Protein AF-A0A921AVL5-F1 (afdb_monomer_lite)

Secondary structure (DSSP, 8-state):
-EEEEE-GGGHHHHHHHHHHHSTT--EEEEEETTTTEEEEE--GGGHHHHHHHHHHHTTTS-EEEEESSPP-------------------

Foldseek 3Di:
DKKKFFDLVCLVVVVVLLVPPDDCQWDWDDPDSVRSIIDTDGDPVSVVVVVVSVVVVCVVGPMDMDDPPDPPPPPPPPVPPDDDDDDDDD

Sequence (90 aa):
MLLIRIAPGDTGLFRYLLEGGGGHLAMLTVLDPKKALFKLLFSPHQREELFTLLESMGKTVPFDVSDWPVPMERATYAHSSSPAQKECLS

Organism: NCBI:txid1903261

InterPro domains:
  IPR032587 Protein of unknown function DUF4911 [PF16256] (4-61)

Radius of gyration: 20.87 Å; chains: 1; bounding box: 63×52×29 Å

Structure (mmCIF, N/CA/C/O backbone):
data_AF-A0A921AVL5-F1
#
_entry.id   AF-A0A921AVL5-F1
#
loop_
_atom_site.group_PDB
_atom_site.id
_atom_site.type_symbol
_atom_site.label_atom_id
_atom_site.label_alt_id
_atom_site.label_comp_id
_atom_site.label_asym_id
_atom_site.label_entity_id
_atom_site.label_seq_id
_atom_site.pdbx_PDB_ins_code
_atom_site.Cartn_x
_atom_site.Cartn_y
_atom_site.Cartn_z
_atom_site.occupancy
_atom_site.B_iso_or_equiv
_atom_site.auth_seq_id
_atom_site.auth_comp_id
_atom_site.auth_asym_id
_atom_site.auth_atom_id
_atom_site.pdbx_PDB_model_num
ATOM 1 N N . MET A 1 1 ? -0.873 4.845 -9.820 1.00 94.50 1 MET A N 1
ATOM 2 C CA . MET A 1 1 ? -0.750 4.810 -8.344 1.00 94.50 1 MET A CA 1
ATOM 3 C C . MET A 1 1 ? -1.577 3.653 -7.832 1.00 94.50 1 MET A C 1
ATOM 5 O O . MET A 1 1 ? -2.505 3.255 -8.526 1.00 94.50 1 MET A O 1
ATOM 9 N N . LEU A 1 2 ? -1.264 3.150 -6.640 1.00 97.19 2 LEU A N 1
ATOM 10 C CA . LEU A 1 2 ? -2.006 2.052 -6.020 1.00 97.19 2 LEU A CA 1
ATOM 11 C C . LEU A 1 2 ? -2.583 2.467 -4.672 1.00 97.19 2 LEU A C 1
ATOM 13 O O . LEU A 1 2 ? -2.015 3.315 -3.981 1.00 97.19 2 LEU A O 1
ATOM 17 N N . LEU A 1 3 ? -3.697 1.843 -4.317 1.00 97.75 3 LEU A N 1
ATOM 18 C CA . LEU A 1 3 ? -4.277 1.821 -2.986 1.00 97.75 3 LEU A CA 1
ATOM 19 C C . LEU A 1 3 ? -3.939 0.480 -2.339 1.00 97.75 3 LEU A C 1
ATOM 21 O O . LEU A 1 3 ? -4.101 -0.564 -2.965 1.00 97.75 3 LEU A O 1
ATOM 25 N N . ILE A 1 4 ? -3.513 0.533 -1.082 1.00 97.81 4 ILE A N 1
ATOM 26 C CA . ILE A 1 4 ? -3.243 -0.633 -0.249 1.00 97.81 4 ILE A CA 1
ATOM 27 C C . ILE A 1 4 ? -4.214 -0.629 0.926 1.00 97.81 4 ILE A C 1
ATOM 29 O O . ILE A 1 4 ? -4.396 0.408 1.578 1.00 97.81 4 ILE A O 1
ATOM 33 N N . ARG A 1 5 ? -4.811 -1.789 1.207 1.00 97.88 5 ARG A N 1
ATOM 34 C CA . ARG A 1 5 ? -5.560 -2.049 2.443 1.00 97.88 5 ARG A CA 1
ATOM 35 C C . ARG A 1 5 ? -4.889 -3.179 3.195 1.00 97.88 5 ARG A C 1
ATOM 37 O O . ARG A 1 5 ? -4.586 -4.206 2.606 1.00 97.88 5 ARG A O 1
ATOM 44 N N . ILE A 1 6 ? -4.671 -2.991 4.485 1.00 97.56 6 ILE A N 1
ATOM 45 C CA . ILE A 1 6 ? -4.011 -3.979 5.334 1.00 97.56 6 ILE A CA 1
ATOM 46 C C . ILE A 1 6 ? -4.649 -3.972 6.722 1.00 97.56 6 ILE A C 1
ATOM 48 O O . ILE A 1 6 ? -5.286 -2.992 7.108 1.00 97.56 6 ILE A O 1
ATOM 52 N N . ALA A 1 7 ? -4.496 -5.048 7.492 1.00 97.00 7 ALA A N 1
ATOM 53 C CA . ALA A 1 7 ? -4.894 -5.036 8.892 1.00 97.00 7 ALA A CA 1
ATOM 54 C C . ALA A 1 7 ? -4.088 -3.972 9.680 1.00 97.00 7 ALA A C 1
ATOM 56 O O . ALA A 1 7 ? -2.871 -3.864 9.502 1.00 97.00 7 ALA A O 1
ATOM 57 N N . PRO A 1 8 ? -4.712 -3.192 10.589 1.00 95.19 8 PRO A N 1
ATOM 58 C CA . PRO A 1 8 ? -4.014 -2.137 11.331 1.00 95.19 8 PRO A CA 1
ATOM 59 C C . PRO A 1 8 ? -2.779 -2.595 12.119 1.00 95.19 8 PRO A C 1
ATOM 61 O O . PRO A 1 8 ? -1.797 -1.851 12.200 1.00 95.19 8 PRO A O 1
ATOM 64 N N . GLY A 1 9 ? -2.803 -3.823 12.649 1.00 96.19 9 GLY A N 1
ATOM 65 C CA . GLY A 1 9 ? -1.678 -4.421 13.375 1.00 96.19 9 GLY A CA 1
ATOM 66 C C . GLY A 1 9 ? -0.441 -4.677 12.509 1.00 96.19 9 GLY A C 1
ATOM 67 O O . GLY A 1 9 ? 0.675 -4.645 13.017 1.00 96.19 9 GLY A O 1
ATOM 68 N N . ASP A 1 10 ? -0.621 -4.820 11.196 1.00 97.00 10 ASP A N 1
ATOM 69 C CA . ASP A 1 10 ? 0.437 -5.250 10.276 1.00 97.00 10 ASP A CA 1
ATOM 70 C C . ASP A 1 10 ? 1.091 -4.087 9.518 1.00 97.00 10 ASP A C 1
ATOM 72 O O . ASP A 1 10 ? 2.028 -4.260 8.736 1.00 97.00 10 ASP A O 1
ATOM 76 N N . THR A 1 11 ? 0.634 -2.860 9.772 1.00 95.50 11 THR A N 1
ATOM 77 C CA . THR A 1 11 ? 1.117 -1.658 9.078 1.00 95.50 11 THR A CA 1
ATOM 78 C C . THR A 1 11 ? 2.618 -1.417 9.246 1.00 95.50 11 THR A C 1
ATOM 80 O O . THR A 1 11 ? 3.252 -0.863 8.349 1.00 95.50 11 THR A O 1
ATOM 83 N N . GLY A 1 12 ? 3.198 -1.811 10.384 1.00 94.75 12 GLY A N 1
ATOM 84 C CA . GLY A 1 12 ? 4.639 -1.727 10.628 1.00 94.75 12 GLY A CA 1
ATOM 85 C C . GLY A 1 12 ? 5.432 -2.700 9.756 1.00 94.75 12 GLY A C 1
ATOM 86 O O . GLY A 1 12 ? 6.377 -2.287 9.088 1.00 94.75 12 GLY A O 1
ATOM 87 N N . LEU A 1 13 ? 4.999 -3.964 9.703 1.00 95.31 13 LEU A N 1
ATOM 88 C CA . LEU A 1 13 ? 5.637 -5.002 8.893 1.00 95.31 13 LEU A CA 1
ATOM 89 C C . LEU A 1 13 ? 5.568 -4.669 7.399 1.00 95.31 13 LEU A C 1
ATOM 91 O O . LEU A 1 13 ? 6.564 -4.796 6.694 1.00 95.31 13 LEU A O 1
ATOM 95 N N . PHE A 1 14 ? 4.427 -4.166 6.924 1.00 95.50 14 PHE A N 1
ATOM 96 C CA . PHE A 1 14 ? 4.291 -3.724 5.536 1.00 95.50 14 PHE A CA 1
ATOM 97 C C . PHE A 1 14 ? 5.283 -2.616 5.170 1.00 95.50 14 PHE A C 1
ATOM 99 O O . PHE A 1 14 ? 5.938 -2.705 4.134 1.00 95.50 14 PHE A O 1
ATOM 106 N N . ARG A 1 15 ? 5.427 -1.587 6.022 1.00 93.81 15 ARG A N 1
ATOM 107 C CA . ARG A 1 15 ? 6.401 -0.505 5.794 1.00 93.81 15 ARG A CA 1
ATOM 108 C C . ARG A 1 15 ? 7.829 -1.034 5.783 1.00 93.81 15 ARG A C 1
ATOM 110 O O . ARG A 1 15 ? 8.566 -0.728 4.856 1.00 93.81 15 ARG A O 1
ATOM 117 N N . TYR A 1 16 ? 8.176 -1.881 6.750 1.00 93.75 16 TYR A N 1
ATOM 118 C CA . TYR A 1 16 ? 9.496 -2.500 6.832 1.00 93.75 16 TYR A CA 1
ATOM 119 C C . TYR A 1 16 ? 9.859 -3.268 5.553 1.00 93.75 16 TYR A C 1
ATOM 121 O O . TYR A 1 16 ? 10.937 -3.077 4.994 1.00 93.75 16 TYR A O 1
ATOM 129 N N . LEU A 1 17 ? 8.944 -4.103 5.056 1.00 93.88 17 LEU A N 1
ATOM 130 C CA . LEU A 1 17 ? 9.162 -4.885 3.840 1.00 93.88 17 LEU A CA 1
ATOM 131 C C . LEU A 1 17 ? 9.264 -4.000 2.588 1.00 93.88 17 LEU A C 1
ATOM 133 O O . LEU A 1 17 ? 10.108 -4.252 1.729 1.00 93.88 17 LEU A O 1
ATOM 137 N N . LEU A 1 18 ? 8.440 -2.953 2.495 1.00 93.94 18 LEU A N 1
ATOM 138 C CA . LEU A 1 18 ? 8.478 -2.008 1.380 1.00 93.94 18 LEU A CA 1
ATOM 139 C C . LEU A 1 18 ? 9.791 -1.206 1.353 1.00 93.94 18 LEU A C 1
ATOM 141 O O . LEU A 1 18 ? 10.352 -0.982 0.284 1.00 93.94 18 LEU A O 1
ATOM 145 N N . GLU A 1 19 ? 10.288 -0.792 2.520 1.00 89.75 19 GLU A N 1
ATOM 146 C CA . GLU A 1 19 ? 11.536 -0.034 2.671 1.00 89.75 19 GLU A CA 1
ATOM 147 C C . GLU A 1 19 ? 12.777 -0.902 2.414 1.00 89.75 19 GLU A C 1
ATOM 149 O O . GLU A 1 19 ? 13.719 -0.449 1.765 1.00 89.75 19 GLU A O 1
ATOM 154 N N . GLY A 1 20 ? 12.778 -2.151 2.890 1.00 84.00 20 GLY A N 1
ATOM 155 C CA . GLY A 1 20 ? 13.908 -3.071 2.735 1.00 84.00 20 GLY A CA 1
ATOM 156 C C . GLY A 1 20 ? 13.982 -3.777 1.377 1.00 84.00 20 GLY A C 1
ATOM 157 O O . GLY A 1 20 ? 15.053 -4.240 0.993 1.00 84.00 20 GLY A O 1
ATOM 158 N N . GLY A 1 21 ? 12.859 -3.886 0.662 1.00 69.06 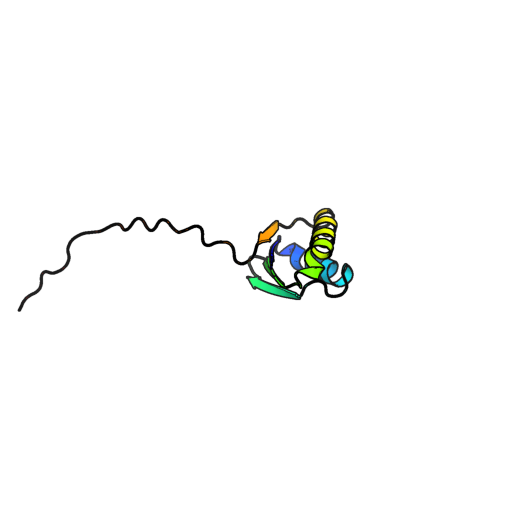21 GLY A N 1
ATOM 159 C CA . GLY A 1 21 ? 12.723 -4.774 -0.494 1.00 69.06 21 GLY A CA 1
ATOM 160 C C . GLY A 1 21 ? 12.979 -4.164 -1.873 1.00 69.06 21 GLY A C 1
ATOM 161 O O . GLY A 1 21 ? 13.164 -4.923 -2.819 1.00 69.06 21 GLY A O 1
ATOM 162 N N . GLY A 1 22 ? 13.002 -2.836 -2.036 1.00 61.53 22 GLY A N 1
ATOM 163 C CA . GLY A 1 22 ? 13.102 -2.262 -3.383 1.00 61.53 22 GLY A CA 1
ATOM 164 C C . GLY A 1 22 ? 13.460 -0.789 -3.420 1.00 61.53 22 GLY A C 1
ATOM 165 O O . GLY A 1 22 ? 12.565 0.036 -3.525 1.00 61.53 22 GLY A O 1
ATOM 166 N N . GLY A 1 23 ? 14.760 -0.485 -3.356 1.00 67.25 23 GLY A N 1
ATOM 167 C CA . GLY A 1 23 ? 15.418 0.811 -3.609 1.00 67.25 23 GLY A CA 1
ATOM 168 C C . GLY A 1 23 ? 14.537 2.013 -3.983 1.00 67.25 23 GLY A C 1
ATOM 169 O O . GLY A 1 23 ? 14.642 2.531 -5.090 1.00 67.25 23 GLY A O 1
ATOM 170 N N . HIS A 1 24 ? 13.695 2.479 -3.055 1.00 79.75 24 HIS A N 1
ATOM 171 C CA . HIS A 1 24 ? 12.743 3.581 -3.252 1.00 79.75 24 HIS A CA 1
ATOM 172 C C . HIS A 1 24 ? 11.795 3.438 -4.468 1.00 79.75 24 HIS A C 1
ATOM 174 O O . HIS A 1 24 ? 11.445 4.436 -5.098 1.00 79.75 24 HIS A O 1
ATOM 180 N N . LEU A 1 25 ? 11.333 2.222 -4.790 1.00 92.44 25 LEU A N 1
ATOM 181 C CA . LEU A 1 25 ? 10.392 1.957 -5.893 1.00 92.44 25 LEU A CA 1
ATOM 182 C C . LEU A 1 25 ? 9.058 2.696 -5.749 1.00 92.44 25 LEU A C 1
ATOM 184 O O . LEU A 1 25 ? 8.385 2.968 -6.743 1.00 92.44 25 LEU A O 1
ATOM 188 N N . ALA A 1 26 ? 8.652 3.010 -4.520 1.00 93.94 26 ALA A N 1
ATOM 189 C CA . ALA A 1 26 ? 7.440 3.764 -4.261 1.00 93.94 26 ALA A CA 1
ATOM 190 C C . ALA A 1 26 ? 7.568 4.661 -3.028 1.00 93.94 26 ALA A C 1
ATOM 192 O O . ALA A 1 26 ? 8.207 4.319 -2.036 1.00 93.94 26 ALA A O 1
ATOM 193 N N . MET A 1 27 ? 6.863 5.788 -3.068 1.00 93.31 27 MET A N 1
ATOM 194 C CA . MET A 1 27 ? 6.571 6.607 -1.901 1.00 93.31 27 MET A CA 1
ATOM 195 C C . MET A 1 27 ? 5.221 6.192 -1.313 1.00 93.31 27 MET A C 1
ATOM 197 O O . MET A 1 27 ? 4.193 6.230 -1.998 1.00 93.31 27 MET A O 1
ATOM 201 N N . LEU A 1 28 ? 5.221 5.845 -0.027 1.00 94.44 28 LEU 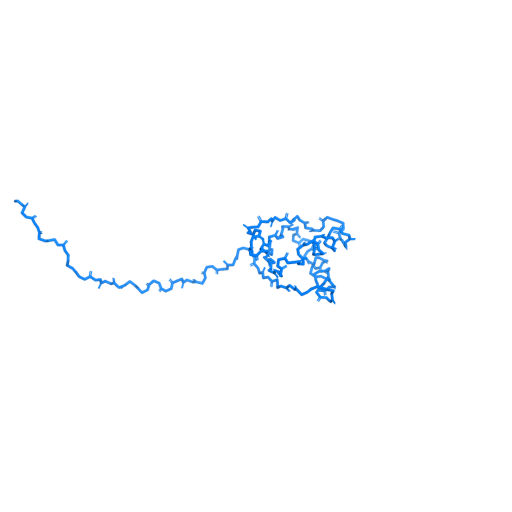A N 1
ATOM 202 C CA . LEU A 1 28 ? 4.016 5.525 0.730 1.00 94.44 28 LEU A CA 1
ATOM 203 C C . LEU A 1 28 ? 3.409 6.789 1.345 1.00 94.44 28 LEU A C 1
ATOM 205 O O . LEU A 1 28 ? 4.079 7.561 2.021 1.00 94.44 28 LEU A O 1
ATOM 209 N N . THR A 1 29 ? 2.109 6.988 1.147 1.00 95.19 29 THR A N 1
ATOM 210 C CA . THR A 1 29 ? 1.316 8.026 1.819 1.00 95.19 29 THR A CA 1
ATOM 211 C C . THR A 1 29 ? 0.220 7.372 2.647 1.00 95.19 29 THR A C 1
ATOM 213 O O . THR A 1 29 ? -0.515 6.529 2.136 1.00 95.19 29 THR A O 1
ATOM 216 N N . VAL A 1 30 ? 0.061 7.783 3.904 1.00 94.88 30 VAL A N 1
ATOM 217 C CA . VAL A 1 30 ? -1.065 7.339 4.736 1.00 94.88 30 VAL A CA 1
ATOM 218 C C . VAL A 1 30 ? -2.314 8.137 4.370 1.00 94.88 30 VAL A C 1
ATOM 220 O O . VAL A 1 30 ? -2.300 9.361 4.441 1.00 94.88 30 VAL A O 1
ATOM 223 N N . LEU A 1 31 ? -3.382 7.446 3.967 1.00 95.69 31 LEU A N 1
ATOM 224 C CA . LEU A 1 31 ? -4.677 8.061 3.658 1.00 95.69 31 LEU A CA 1
ATOM 225 C C . LEU A 1 31 ? -5.603 8.061 4.878 1.00 95.69 31 LEU A C 1
ATOM 227 O O . LEU A 1 31 ? -6.229 9.071 5.177 1.00 95.69 31 LEU A O 1
ATOM 231 N N . ASP A 1 32 ? -5.676 6.932 5.585 1.00 94.56 32 ASP A N 1
ATOM 232 C CA . ASP A 1 32 ? -6.442 6.789 6.825 1.00 94.56 32 ASP A CA 1
ATOM 233 C C . ASP A 1 32 ? -5.706 5.804 7.750 1.00 94.56 32 ASP A C 1
ATOM 235 O O . ASP A 1 32 ? -5.672 4.604 7.458 1.00 94.56 32 ASP A O 1
ATOM 239 N N . PRO A 1 33 ? -5.095 6.270 8.854 1.00 89.25 33 PRO A N 1
ATOM 240 C CA . PRO A 1 33 ? -4.349 5.401 9.759 1.00 89.25 33 PRO A CA 1
ATOM 241 C C . PRO A 1 33 ? -5.252 4.452 10.556 1.00 89.25 33 PRO A C 1
ATOM 243 O O . PRO A 1 33 ? -4.815 3.354 10.887 1.00 89.25 33 PRO A O 1
ATOM 246 N N . LYS A 1 34 ? -6.508 4.829 10.844 1.00 91.81 34 LYS A N 1
ATOM 247 C CA . LYS A 1 34 ? -7.441 3.977 11.604 1.00 91.81 34 LYS A CA 1
ATOM 248 C C . LYS A 1 34 ? -7.928 2.802 10.767 1.00 91.81 34 LYS A C 1
ATOM 250 O O . LYS A 1 34 ? -8.167 1.725 11.300 1.00 91.81 34 LYS A O 1
ATOM 255 N N . LYS A 1 35 ? -8.065 3.019 9.459 1.00 93.94 35 LYS A N 1
ATOM 256 C CA . LYS A 1 35 ? -8.443 1.986 8.485 1.00 93.94 35 LYS A CA 1
ATOM 257 C C . LYS A 1 35 ? -7.246 1.324 7.808 1.00 93.94 35 LYS A C 1
ATOM 259 O O . LYS A 1 35 ? -7.459 0.504 6.922 1.00 93.94 35 LYS A O 1
ATOM 264 N N . ALA A 1 36 ? -6.024 1.710 8.183 1.00 96.56 36 ALA A N 1
ATOM 265 C CA . ALA A 1 36 ? -4.786 1.226 7.581 1.00 96.56 36 ALA A CA 1
ATOM 266 C C . ALA A 1 36 ? -4.810 1.275 6.040 1.00 96.56 36 ALA A C 1
ATOM 268 O O . ALA A 1 36 ? -4.527 0.301 5.345 1.00 96.56 36 ALA A O 1
ATOM 269 N N . LEU A 1 37 ? -5.180 2.448 5.514 1.00 97.12 37 LEU A N 1
ATOM 270 C CA . LEU A 1 37 ? -5.219 2.724 4.079 1.00 97.12 37 LEU A CA 1
ATOM 271 C C . LEU A 1 37 ? -3.991 3.513 3.649 1.00 97.12 37 LEU A C 1
ATOM 273 O O . LEU A 1 37 ? -3.737 4.608 4.169 1.00 97.12 37 LEU A O 1
ATOM 277 N N . PHE A 1 38 ? -3.277 2.995 2.651 1.00 96.94 38 PHE A N 1
ATOM 278 C CA . PHE A 1 38 ? -2.093 3.635 2.085 1.00 96.94 38 PHE A CA 1
ATOM 279 C C . PHE A 1 38 ? -2.232 3.863 0.588 1.00 96.94 38 PHE A C 1
ATOM 281 O O . PHE A 1 38 ? -2.859 3.086 -0.121 1.00 96.94 38 PHE A O 1
ATOM 288 N N . LYS A 1 39 ? -1.586 4.913 0.095 1.00 97.00 39 LYS A N 1
ATOM 289 C CA . LYS A 1 39 ? -1.382 5.161 -1.329 1.00 97.00 39 LYS A CA 1
ATOM 290 C C . LYS A 1 39 ? 0.089 4.964 -1.660 1.00 97.00 39 LYS A C 1
ATOM 292 O O . LYS A 1 39 ? 0.934 5.549 -0.985 1.00 97.00 39 LYS A O 1
ATOM 297 N N . LEU A 1 40 ? 0.378 4.216 -2.719 1.00 96.75 40 LEU A N 1
ATOM 298 C CA . LEU A 1 40 ? 1.718 4.109 -3.291 1.00 96.75 40 LEU A CA 1
ATOM 299 C C . LEU A 1 40 ? 1.815 4.954 -4.564 1.00 96.75 40 LEU A C 1
ATOM 301 O O . LEU A 1 40 ? 1.062 4.759 -5.529 1.00 96.75 40 LEU A O 1
ATOM 305 N N . LEU A 1 41 ? 2.753 5.899 -4.557 1.00 95.69 41 LEU A N 1
ATOM 306 C CA . LEU A 1 41 ? 3.176 6.660 -5.728 1.00 95.69 41 LEU A CA 1
ATOM 307 C C . LEU A 1 41 ? 4.494 6.085 -6.246 1.00 95.69 41 LEU A C 1
ATOM 309 O O . LEU A 1 41 ? 5.434 5.949 -5.476 1.00 95.69 41 LEU A O 1
ATOM 313 N N . PHE A 1 42 ? 4.564 5.780 -7.536 1.00 95.62 42 PHE A N 1
ATOM 314 C CA . PHE A 1 42 ? 5.729 5.179 -8.186 1.00 95.62 42 PHE A CA 1
ATOM 315 C C . PHE A 1 42 ? 5.813 5.645 -9.639 1.00 95.62 42 PHE A C 1
ATOM 317 O O . PHE A 1 42 ? 4.802 6.061 -10.220 1.00 95.62 42 PHE A O 1
ATOM 324 N N . SER A 1 43 ? 7.009 5.572 -10.222 1.00 94.62 43 SER A N 1
ATOM 325 C CA . SER A 1 43 ? 7.208 5.834 -11.648 1.00 94.62 43 SER A CA 1
ATOM 326 C 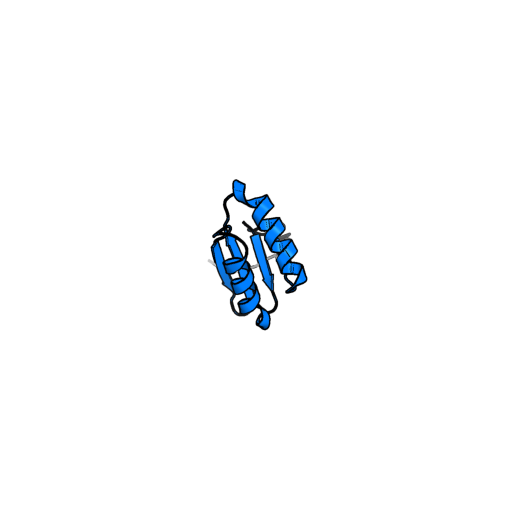C . SER A 1 43 ? 6.577 4.717 -12.487 1.00 94.62 43 SER A C 1
ATOM 328 O O . SER A 1 43 ? 6.758 3.548 -12.145 1.00 94.62 43 SER A O 1
ATOM 330 N N . PRO A 1 44 ? 5.897 5.007 -13.614 1.00 94.62 44 PRO A N 1
ATOM 331 C CA . PRO A 1 44 ? 5.379 3.968 -14.509 1.00 94.62 44 PRO A CA 1
ATOM 332 C C . PRO A 1 44 ? 6.436 2.941 -14.937 1.00 94.62 44 PRO A C 1
ATOM 334 O O . PRO A 1 44 ? 6.118 1.765 -15.077 1.00 94.62 44 PRO A O 1
ATOM 337 N N . HIS A 1 45 ? 7.694 3.369 -15.078 1.00 95.62 45 HIS A N 1
ATOM 338 C CA . HIS A 1 45 ? 8.818 2.500 -15.436 1.00 95.62 45 HIS A CA 1
ATOM 339 C C . HIS A 1 45 ? 9.179 1.476 -14.348 1.00 95.62 45 HIS A C 1
ATOM 341 O O . HIS A 1 45 ? 9.778 0.457 -14.657 1.00 95.62 45 HIS A O 1
ATOM 347 N N . GLN A 1 46 ? 8.801 1.725 -13.092 1.00 93.88 46 GLN A N 1
ATOM 348 C CA . GLN A 1 46 ? 9.054 0.839 -11.948 1.00 93.88 46 GLN A CA 1
ATOM 349 C C . GLN A 1 46 ? 7.875 -0.098 -11.656 1.00 93.88 46 GLN A C 1
ATOM 351 O O . GLN A 1 46 ? 7.889 -0.820 -10.662 1.00 93.88 46 GLN A O 1
ATOM 356 N N . ARG A 1 47 ? 6.818 -0.076 -12.481 1.00 94.81 47 ARG A N 1
ATOM 357 C CA . ARG A 1 47 ? 5.574 -0.803 -12.202 1.00 94.81 47 ARG A CA 1
ATOM 358 C C . ARG A 1 47 ? 5.806 -2.301 -12.031 1.00 94.81 47 ARG A C 1
ATOM 360 O O . ARG A 1 47 ? 5.352 -2.861 -11.045 1.00 94.81 47 ARG A O 1
ATOM 367 N N . GLU A 1 48 ? 6.475 -2.941 -12.980 1.00 95.88 48 GLU A N 1
ATOM 368 C CA . GLU A 1 48 ? 6.659 -4.399 -12.964 1.00 95.88 48 GLU A CA 1
ATOM 369 C C . GLU A 1 48 ? 7.467 -4.851 -11.743 1.00 95.88 48 GLU A C 1
ATOM 371 O O . GLU A 1 48 ? 7.084 -5.791 -11.045 1.00 95.88 48 GLU A O 1
ATOM 376 N N . GLU A 1 49 ? 8.533 -4.117 -11.425 1.00 95.44 49 GLU A N 1
ATOM 377 C CA . GLU A 1 49 ? 9.373 -4.374 -10.257 1.00 95.44 49 GLU A CA 1
ATOM 378 C C . GLU A 1 49 ? 8.601 -4.170 -8.945 1.00 95.44 49 GLU A C 1
ATOM 380 O O . GLU A 1 49 ? 8.642 -5.022 -8.057 1.00 95.44 49 GLU A O 1
ATOM 385 N N . LEU A 1 50 ? 7.817 -3.090 -8.841 1.00 96.00 50 LEU A N 1
ATOM 386 C CA . LEU A 1 50 ? 6.974 -2.835 -7.675 1.00 96.00 50 LEU A CA 1
ATOM 387 C C . LEU A 1 50 ? 5.917 -3.927 -7.485 1.00 96.00 50 LEU A C 1
ATOM 389 O O . LEU A 1 50 ? 5.699 -4.370 -6.363 1.00 96.00 50 LEU A O 1
ATOM 393 N N . PHE A 1 51 ? 5.251 -4.366 -8.554 1.00 96.75 51 PHE A N 1
ATOM 394 C CA . PHE A 1 51 ? 4.259 -5.440 -8.462 1.00 96.75 51 PHE A CA 1
ATOM 395 C C . PHE A 1 51 ? 4.909 -6.764 -8.047 1.00 96.75 51 PHE A C 1
ATOM 397 O O . PHE A 1 51 ? 4.378 -7.439 -7.171 1.00 96.75 51 PHE A O 1
ATOM 404 N N . THR A 1 52 ? 6.096 -7.077 -8.571 1.00 96.31 52 THR A N 1
ATOM 405 C CA . THR A 1 52 ? 6.875 -8.257 -8.156 1.00 96.31 52 THR A CA 1
ATOM 406 C C . THR A 1 52 ? 7.227 -8.204 -6.665 1.00 96.31 52 THR A C 1
ATOM 408 O O . THR A 1 52 ? 7.095 -9.198 -5.947 1.00 96.31 52 THR A O 1
ATOM 411 N N . LEU A 1 53 ? 7.631 -7.029 -6.168 1.00 95.69 53 LEU A N 1
ATOM 412 C CA . LEU A 1 53 ? 7.874 -6.811 -4.744 1.00 95.69 53 LEU A CA 1
ATOM 413 C C . LEU A 1 53 ? 6.592 -7.010 -3.922 1.00 95.69 53 LEU A C 1
ATOM 415 O O . LEU A 1 53 ? 6.617 -7.732 -2.929 1.00 95.69 53 LEU A O 1
ATOM 419 N N . LEU A 1 54 ? 5.466 -6.424 -4.335 1.00 97.06 54 LEU A N 1
ATOM 420 C CA . LEU A 1 54 ? 4.187 -6.566 -3.632 1.00 97.06 54 LEU A CA 1
ATOM 421 C C . LEU A 1 54 ? 3.708 -8.028 -3.604 1.00 97.06 54 LEU A C 1
ATOM 423 O O . LEU A 1 54 ? 3.273 -8.507 -2.561 1.00 97.06 54 LEU A O 1
ATOM 427 N N . GLU A 1 55 ? 3.849 -8.775 -4.697 1.00 97.19 55 GLU A N 1
ATOM 428 C CA . GLU A 1 55 ? 3.535 -10.210 -4.727 1.00 97.19 55 GLU A CA 1
ATOM 429 C C . GLU A 1 55 ? 4.411 -11.016 -3.760 1.00 97.19 55 GLU A C 1
ATOM 431 O O . GLU A 1 55 ? 3.926 -11.913 -3.069 1.00 97.19 55 GLU A O 1
ATOM 436 N N . SER A 1 56 ? 5.703 -10.687 -3.676 1.00 96.00 56 SER A N 1
ATOM 437 C CA . SER A 1 56 ? 6.621 -11.280 -2.700 1.00 96.00 56 SER A CA 1
ATOM 438 C C . SER A 1 56 ? 6.197 -10.961 -1.262 1.00 96.00 56 SER A C 1
ATOM 440 O O . SER A 1 56 ? 6.081 -11.865 -0.434 1.00 96.00 56 SER A O 1
ATOM 442 N N . MET A 1 57 ? 5.888 -9.694 -0.976 1.00 96.75 57 MET A N 1
ATOM 443 C CA . MET A 1 57 ? 5.420 -9.242 0.336 1.00 96.75 57 MET A CA 1
ATOM 444 C C . MET A 1 57 ? 4.117 -9.929 0.756 1.00 96.75 57 MET A C 1
ATOM 446 O O . MET A 1 57 ? 3.971 -10.280 1.927 1.00 96.75 57 MET A O 1
ATOM 450 N N . GLY A 1 58 ? 3.202 -10.166 -0.191 1.00 97.25 58 GLY A N 1
ATOM 451 C CA . GLY A 1 58 ? 1.919 -10.838 0.041 1.00 97.25 58 GLY A CA 1
ATOM 452 C C . GLY A 1 58 ? 2.049 -12.269 0.576 1.00 97.25 58 GLY A C 1
ATOM 453 O O . GLY A 1 58 ? 1.117 -12.788 1.184 1.00 97.25 58 GLY A O 1
ATOM 454 N N . LYS A 1 59 ? 3.221 -12.901 0.414 1.00 97.06 59 LYS A N 1
ATOM 455 C CA . LYS A 1 59 ? 3.535 -14.214 1.008 1.00 97.06 59 LYS A CA 1
ATOM 456 C C . LYS A 1 59 ? 3.857 -14.132 2.502 1.00 97.06 59 LYS A C 1
ATOM 45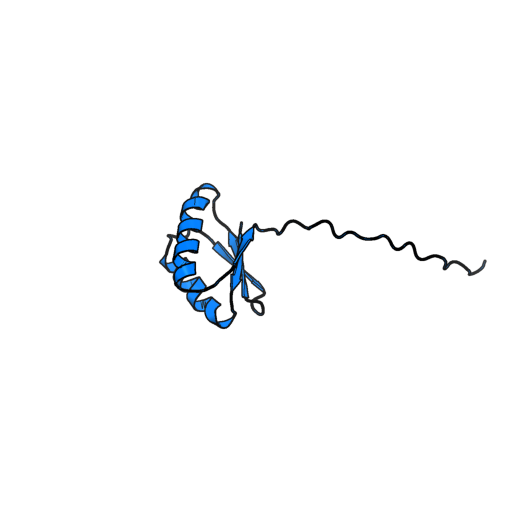8 O O . LYS A 1 59 ? 3.800 -15.148 3.188 1.00 97.06 59 LYS A O 1
ATOM 463 N N . THR A 1 60 ? 4.207 -12.946 2.992 1.00 97.06 60 THR A N 1
ATOM 464 C CA . THR A 1 60 ? 4.605 -12.692 4.384 1.00 97.06 60 THR A CA 1
ATOM 465 C C . THR A 1 60 ? 3.482 -12.037 5.178 1.00 97.06 60 THR A C 1
ATOM 467 O O . THR A 1 60 ? 3.293 -12.350 6.350 1.00 97.06 60 THR A O 1
ATOM 470 N N . VAL A 1 61 ? 2.742 -11.117 4.557 1.00 96.25 61 VAL A N 1
ATOM 471 C CA . VAL A 1 61 ? 1.684 -10.347 5.212 1.00 96.25 61 VAL A CA 1
ATOM 472 C C . VAL A 1 61 ? 0.499 -10.159 4.260 1.00 96.25 61 VAL A C 1
ATOM 474 O O . VAL A 1 61 ? 0.714 -9.783 3.108 1.00 96.25 61 VAL A O 1
ATOM 477 N N . PRO A 1 62 ? -0.748 -10.411 4.697 1.00 97.44 62 PRO A N 1
ATOM 478 C CA . PRO A 1 62 ? -1.917 -10.248 3.842 1.00 97.44 62 PRO A CA 1
ATOM 479 C C . PRO A 1 62 ? -2.277 -8.768 3.667 1.00 97.44 62 PRO A C 1
ATOM 481 O O . PRO A 1 62 ? -2.404 -8.027 4.641 1.00 97.44 62 PRO A O 1
ATOM 484 N N . PHE A 1 63 ? -2.486 -8.339 2.424 1.00 98.19 63 PHE A N 1
ATOM 485 C CA . PHE A 1 63 ? -3.008 -7.017 2.078 1.00 98.19 63 PHE A CA 1
ATOM 486 C C . PHE A 1 63 ? -3.656 -7.041 0.693 1.00 98.19 63 PHE A C 1
ATOM 488 O O . PHE A 1 63 ? -3.328 -7.879 -0.145 1.00 98.19 63 PHE A O 1
ATOM 495 N N . ASP A 1 64 ? -4.532 -6.073 0.446 1.00 97.81 64 ASP A N 1
ATOM 496 C CA . ASP A 1 64 ? -5.170 -5.872 -0.850 1.00 97.81 64 ASP A CA 1
ATOM 497 C C . ASP A 1 64 ? -4.490 -4.745 -1.620 1.00 97.81 64 ASP A C 1
ATOM 499 O O . ASP A 1 64 ? -4.105 -3.722 -1.042 1.00 97.81 64 ASP A O 1
ATOM 503 N N . VAL A 1 65 ? -4.418 -4.906 -2.941 1.00 97.50 65 VAL A N 1
ATOM 504 C CA . VAL A 1 65 ? -3.909 -3.904 -3.880 1.00 97.50 65 VAL A CA 1
ATOM 505 C C . VAL A 1 65 ? -5.000 -3.566 -4.891 1.00 97.50 65 VAL A C 1
ATOM 507 O O . VAL A 1 65 ? -5.579 -4.456 -5.507 1.00 97.50 65 VAL A O 1
ATOM 510 N N . SER A 1 66 ? -5.263 -2.278 -5.102 1.00 96.19 66 SER A N 1
ATOM 511 C CA . SER A 1 66 ? -6.150 -1.809 -6.172 1.00 96.19 66 SER A CA 1
ATOM 512 C C . SER A 1 66 ? -5.608 -0.546 -6.833 1.00 96.19 66 SER A C 1
ATOM 514 O O . SER A 1 66 ? -4.756 0.147 -6.273 1.00 96.19 66 SER A O 1
ATOM 516 N N . ASP A 1 67 ? -6.128 -0.197 -8.007 1.00 94.31 67 ASP A N 1
ATOM 517 C CA . ASP A 1 67 ? -5.793 1.076 -8.644 1.00 94.31 67 ASP A CA 1
ATOM 518 C C . ASP A 1 67 ? -6.248 2.275 -7.794 1.00 94.31 67 ASP A C 1
ATOM 520 O O . ASP A 1 67 ? -7.251 2.225 -7.072 1.00 94.31 67 ASP A O 1
ATOM 524 N N . TRP A 1 68 ? -5.486 3.370 -7.882 1.00 91.69 68 TRP A N 1
ATOM 525 C CA . TRP A 1 68 ? -5.825 4.656 -7.276 1.00 91.69 68 TRP A CA 1
ATOM 526 C C . TRP A 1 68 ? -5.702 5.809 -8.291 1.00 91.69 68 TRP A C 1
ATOM 528 O O . TRP A 1 68 ? -4.646 5.939 -8.925 1.00 91.69 68 TRP A O 1
ATOM 538 N N . PRO A 1 69 ? -6.695 6.717 -8.378 1.00 88.44 69 PRO A N 1
ATOM 539 C CA . PRO A 1 69 ? -7.942 6.727 -7.609 1.00 88.44 69 PRO A CA 1
ATOM 540 C C . PRO A 1 69 ? -8.867 5.574 -8.009 1.00 88.44 69 PRO A C 1
ATOM 542 O O . PRO A 1 69 ? -8.888 5.168 -9.168 1.00 88.44 69 PRO A O 1
ATOM 545 N N . VAL A 1 70 ? -9.629 5.058 -7.042 1.00 81.00 70 VAL A N 1
ATOM 546 C CA . VAL A 1 70 ? -10.707 4.107 -7.341 1.00 81.00 70 VAL A CA 1
ATOM 547 C C . VAL A 1 70 ? -11.668 4.805 -8.306 1.00 81.00 70 VAL A C 1
ATOM 549 O O . VAL A 1 70 ? -12.085 5.929 -7.995 1.00 81.00 70 VAL A O 1
ATOM 552 N N . PRO A 1 71 ? -11.993 4.209 -9.470 1.00 75.06 71 PRO A N 1
ATOM 553 C CA . PRO A 1 71 ? -12.972 4.788 -10.374 1.00 75.06 71 PRO A CA 1
ATOM 554 C C . PRO A 1 71 ? -14.238 5.079 -9.578 1.00 75.06 71 PRO A C 1
ATOM 556 O O . PRO A 1 71 ? -14.727 4.206 -8.861 1.00 75.06 71 PRO A O 1
ATOM 559 N N . MET A 1 72 ? -14.744 6.311 -9.661 1.00 61.56 72 MET A N 1
ATOM 560 C CA . MET A 1 72 ? -16.054 6.616 -9.108 1.00 61.56 72 MET A CA 1
ATOM 561 C C . MET A 1 72 ? -17.046 5.821 -9.957 1.00 61.56 72 MET A C 1
ATOM 563 O O . MET A 1 72 ? -17.412 6.248 -11.053 1.00 61.56 72 MET A O 1
ATOM 567 N N . GLU A 1 73 ? -17.398 4.614 -9.516 1.00 62.09 73 GLU A N 1
ATOM 568 C CA . GLU A 1 73 ? -18.527 3.888 -10.074 1.00 62.09 73 GLU A CA 1
ATOM 569 C C . GLU A 1 73 ? -19.688 4.867 -9.983 1.00 62.09 73 GLU A C 1
ATOM 571 O O . GLU A 1 73 ? -19.968 5.373 -8.893 1.00 62.09 73 GLU A O 1
ATOM 576 N N . ARG A 1 74 ? -20.209 5.289 -11.146 1.00 54.81 74 ARG A N 1
ATOM 577 C CA . ARG A 1 74 ? -21.187 6.373 -11.242 1.00 54.81 74 ARG A CA 1
ATOM 578 C C . ARG A 1 74 ? -22.277 6.044 -10.245 1.00 54.81 74 ARG A C 1
ATOM 580 O O . ARG A 1 74 ? -23.062 5.136 -10.502 1.00 54.81 74 ARG A O 1
ATOM 587 N N . ALA A 1 75 ? -22.293 6.754 -9.117 1.00 51.09 75 ALA A N 1
ATOM 588 C CA . ALA A 1 75 ? -23.382 6.675 -8.177 1.00 51.09 75 ALA A CA 1
ATOM 589 C C . ALA A 1 75 ? -24.619 6.906 -9.031 1.00 51.09 75 ALA A C 1
ATOM 591 O O . ALA A 1 75 ? -24.773 7.973 -9.635 1.00 51.09 75 ALA A O 1
ATOM 592 N N . THR A 1 76 ? -25.434 5.869 -9.192 1.00 50.44 76 THR A N 1
ATOM 593 C CA . THR A 1 76 ? -26.758 6.007 -9.761 1.00 50.44 76 THR A CA 1
ATOM 594 C C . THR A 1 76 ? -27.507 6.855 -8.752 1.00 50.44 76 THR A C 1
ATOM 596 O O . THR A 1 76 ? -28.168 6.345 -7.851 1.00 50.44 76 THR A O 1
ATOM 599 N N . TYR A 1 77 ? -27.333 8.171 -8.850 1.00 50.91 77 TYR A N 1
ATOM 600 C CA . TYR A 1 77 ? -28.246 9.134 -8.290 1.00 50.91 77 TYR A CA 1
ATOM 601 C C . TYR A 1 77 ? -29.545 8.892 -9.047 1.00 50.91 77 TYR A C 1
ATOM 603 O O . TYR A 1 77 ? -29.801 9.488 -10.092 1.00 50.91 77 TYR A O 1
ATOM 611 N N . ALA A 1 78 ? -30.342 7.946 -8.550 1.00 49.38 78 ALA A N 1
ATOM 612 C CA . ALA A 1 78 ? -31.765 7.965 -8.777 1.00 49.38 78 ALA A CA 1
ATOM 613 C C . ALA A 1 78 ? -32.206 9.331 -8.260 1.00 49.38 78 ALA A C 1
ATOM 615 O O . ALA A 1 78 ? -32.253 9.576 -7.056 1.00 49.38 78 ALA A O 1
ATOM 616 N N . HIS A 1 79 ? -32.398 10.261 -9.191 1.00 50.03 79 HIS A N 1
ATOM 617 C CA . HIS A 1 79 ? -33.034 11.529 -8.924 1.00 50.03 79 HIS A CA 1
ATOM 618 C C . HIS A 1 79 ? -34.457 11.186 -8.491 1.00 50.03 79 HIS A C 1
ATOM 620 O O . HIS A 1 79 ? -35.356 11.053 -9.317 1.00 50.03 79 HIS A O 1
ATOM 626 N N . SER A 1 80 ? -34.653 10.953 -7.194 1.00 48.88 80 SER A N 1
ATOM 627 C CA . SER A 1 80 ? -35.973 10.968 -6.598 1.00 48.88 80 SER A CA 1
ATOM 628 C C . SER A 1 80 ? -36.443 12.413 -6.683 1.00 48.88 80 SER A C 1
ATOM 630 O O . SER A 1 80 ? -36.165 13.230 -5.805 1.00 48.88 80 SER A O 1
ATOM 632 N N . SER A 1 81 ? -37.107 12.750 -7.782 1.00 52.50 81 SER A N 1
ATOM 633 C CA . SER A 1 81 ? -37.983 13.906 -7.845 1.00 52.50 81 SER A CA 1
ATOM 634 C C . SER A 1 81 ? -39.060 13.710 -6.777 1.00 52.50 81 SER A C 1
ATOM 636 O O . SER A 1 81 ? -40.019 12.971 -6.995 1.00 52.50 81 SER A O 1
ATOM 638 N N . SER A 1 82 ? -38.869 14.313 -5.602 1.00 37.28 82 SER A N 1
ATOM 639 C CA . SER A 1 82 ? -39.938 14.468 -4.615 1.00 37.28 82 SER A CA 1
ATOM 640 C C . SER A 1 82 ? -40.668 15.790 -4.887 1.00 37.28 82 SER A C 1
ATOM 642 O O . SER A 1 82 ? -40.000 16.806 -5.109 1.00 37.28 82 SER A O 1
ATOM 644 N N . PRO A 1 83 ? -42.011 15.792 -4.926 1.00 50.06 83 PRO A N 1
ATOM 645 C CA . PRO A 1 83 ? -42.807 16.943 -5.319 1.00 50.06 83 PRO A CA 1
ATOM 646 C C . PRO A 1 83 ? -43.036 17.923 -4.158 1.00 50.06 83 PRO A C 1
ATOM 648 O O . PRO A 1 83 ? -43.042 17.545 -2.993 1.00 50.06 83 PRO A O 1
ATOM 651 N N . ALA A 1 84 ? -43.328 19.169 -4.543 1.00 48.12 84 ALA A N 1
ATOM 652 C CA . ALA A 1 84 ? -44.101 20.160 -3.793 1.00 48.12 84 ALA A CA 1
ATOM 653 C C . ALA A 1 84 ? -43.537 20.667 -2.455 1.00 48.12 84 ALA A C 1
ATOM 655 O O . ALA A 1 84 ? -43.826 20.094 -1.418 1.00 48.12 84 ALA A O 1
ATOM 656 N N . GLN A 1 85 ? -42.916 21.856 -2.478 1.00 49.41 85 GLN A N 1
ATOM 657 C CA . GLN A 1 85 ? -43.140 22.907 -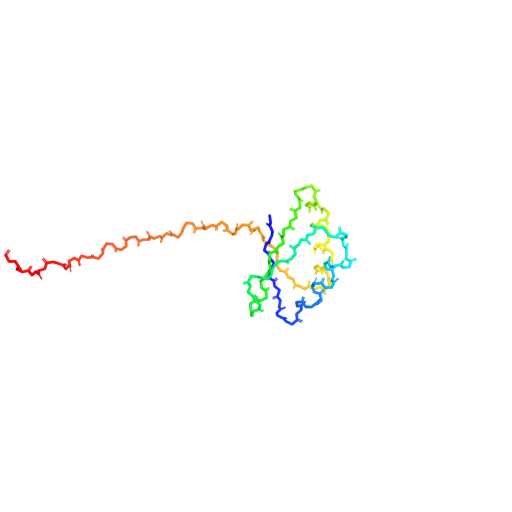1.469 1.00 49.41 85 GLN A CA 1
ATOM 658 C C . GLN A 1 85 ? -42.881 24.296 -2.080 1.00 49.41 85 GLN A C 1
ATOM 660 O O . GLN A 1 85 ? -41.752 24.777 -2.064 1.00 49.41 85 GLN A O 1
ATOM 665 N N . LYS A 1 86 ? -43.926 24.950 -2.605 1.00 43.19 86 LYS A N 1
ATOM 666 C CA . LYS A 1 86 ? -44.034 26.421 -2.678 1.00 43.19 86 LYS A CA 1
ATOM 667 C C . LYS A 1 86 ? -45.511 26.823 -2.597 1.00 43.19 86 LYS A C 1
ATOM 669 O O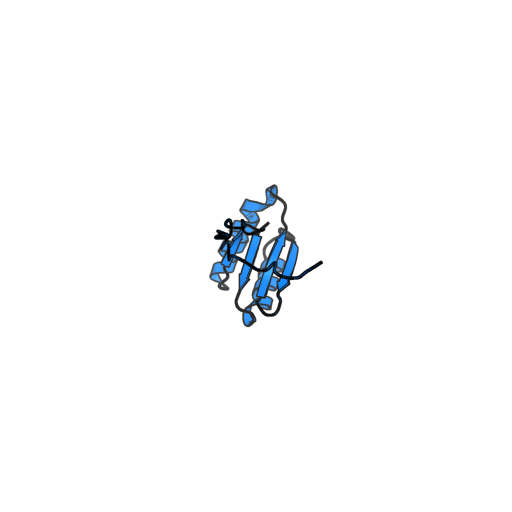 . LYS A 1 86 ? -46.124 27.176 -3.595 1.00 43.19 86 LYS A O 1
ATOM 674 N N . GLU A 1 87 ? -46.055 26.784 -1.389 1.00 50.16 87 GLU A N 1
ATOM 675 C CA . GLU A 1 87 ? -47.072 27.744 -0.960 1.00 50.16 87 GLU A CA 1
ATOM 676 C C . GLU A 1 87 ? -46.388 28.682 0.038 1.00 50.16 87 GLU A C 1
ATOM 678 O O . GLU A 1 87 ? -45.966 28.229 1.098 1.00 50.16 87 GLU A O 1
ATOM 683 N N . CYS A 1 88 ? -46.216 29.958 -0.323 1.00 38.16 88 CYS A N 1
ATOM 684 C CA . CYS A 1 88 ? -46.436 31.092 0.581 1.00 38.16 88 CYS A CA 1
ATOM 685 C C . CYS A 1 88 ? -46.390 32.423 -0.199 1.00 38.16 88 CYS A C 1
ATOM 687 O O . CYS A 1 88 ? -45.443 32.689 -0.938 1.00 38.16 88 CYS A O 1
ATOM 689 N N . LEU A 1 89 ? -47.456 33.196 0.004 1.00 45.69 89 LEU A N 1
ATOM 690 C CA . LEU A 1 89 ? -47.822 34.552 -0.421 1.00 45.69 89 LEU A CA 1
ATOM 691 C C . LEU A 1 89 ? -46.697 35.559 -0.736 1.00 45.69 89 LEU A C 1
ATOM 693 O O . LEU A 1 89 ? -45.794 35.771 0.074 1.00 45.69 89 LEU A O 1
ATOM 697 N N . SER A 1 90 ? -46.912 36.378 -1.772 1.00 46.12 90 SER A N 1
ATOM 698 C CA . SER A 1 90 ? -47.492 37.737 -1.641 1.00 46.12 90 SER A CA 1
ATOM 699 C C . SER A 1 90 ? -47.957 38.271 -2.991 1.00 46.12 90 SER A C 1
ATOM 701 O O . SER A 1 90 ? -47.278 37.970 -3.996 1.00 46.12 90 SER A O 1
#

pLDDT: mean 84.03, std 19.16, range [37.28, 98.19]